Protein AF-A0A3C0DYW4-F1 (afdb_monomer_lite)

Structure (mmCIF, N/CA/C/O backbone):
data_AF-A0A3C0DYW4-F1
#
_entry.id   AF-A0A3C0DYW4-F1
#
loop_
_atom_site.group_PDB
_atom_site.id
_atom_site.type_symbol
_atom_site.label_atom_id
_atom_site.label_alt_id
_atom_site.label_comp_id
_atom_site.label_asym_id
_atom_site.label_entity_id
_atom_site.label_seq_id
_atom_site.pdbx_PDB_ins_code
_atom_site.Cartn_x
_atom_site.Cartn_y
_atom_site.Cartn_z
_atom_site.occupancy
_atom_site.B_iso_or_equiv
_atom_site.auth_seq_id
_atom_site.auth_comp_id
_atom_site.auth_asym_id
_atom_site.auth_atom_id
_atom_site.pdbx_PDB_model_num
ATOM 1 N N . GLY A 1 1 ? 19.114 13.140 -6.974 1.00 63.84 1 GLY A N 1
ATOM 2 C CA . GLY A 1 1 ? 18.628 12.286 -8.072 1.00 63.84 1 GLY A CA 1
ATOM 3 C C . GLY A 1 1 ? 17.172 12.600 -8.320 1.00 63.84 1 GLY A C 1
ATOM 4 O O . GLY A 1 1 ? 16.437 12.745 -7.348 1.00 63.84 1 GLY A O 1
ATOM 5 N N . ASN A 1 2 ? 16.779 12.754 -9.583 1.00 84.12 2 ASN A N 1
ATOM 6 C CA . ASN A 1 2 ? 15.384 12.993 -9.953 1.00 84.12 2 ASN A CA 1
ATOM 7 C C . ASN A 1 2 ? 14.565 11.745 -9.601 1.00 84.12 2 ASN A C 1
ATOM 9 O O . ASN A 1 2 ? 14.944 10.638 -9.979 1.00 84.12 2 ASN A O 1
ATOM 13 N N . LYS A 1 3 ? 13.485 11.912 -8.835 1.00 85.25 3 LYS A N 1
ATOM 14 C CA . LYS A 1 3 ? 12.549 10.827 -8.521 1.00 85.25 3 LYS A CA 1
ATOM 15 C C . LYS A 1 3 ? 11.455 10.807 -9.584 1.00 85.25 3 LYS A C 1
ATOM 17 O O . LYS A 1 3 ? 11.019 11.866 -10.026 1.00 85.25 3 LYS A O 1
ATOM 22 N N . VAL A 1 4 ? 11.016 9.613 -9.967 1.00 83.31 4 VAL A N 1
ATOM 23 C CA . VAL A 1 4 ? 9.936 9.411 -10.938 1.00 83.31 4 VAL A CA 1
ATOM 24 C C . VAL A 1 4 ? 8.791 8.694 -10.237 1.00 83.31 4 VAL A C 1
ATOM 26 O O . VAL A 1 4 ? 9.010 7.686 -9.567 1.00 83.31 4 VAL A O 1
ATOM 29 N N . LEU A 1 5 ? 7.579 9.225 -10.387 1.00 85.1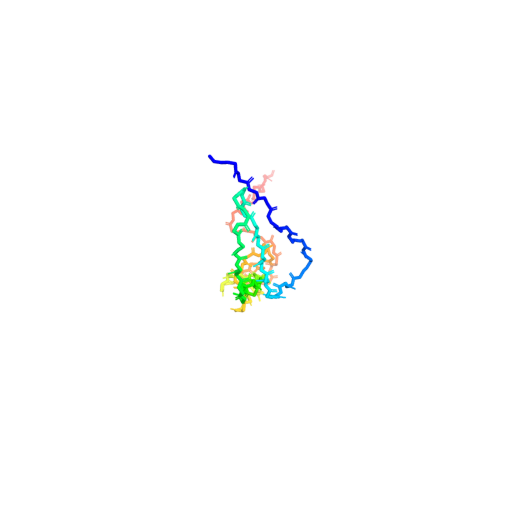9 5 LEU A N 1
ATOM 30 C CA . LEU A 1 5 ? 6.357 8.541 -9.984 1.00 85.19 5 LEU A CA 1
ATOM 31 C C . LEU A 1 5 ? 5.985 7.548 -11.086 1.00 85.19 5 LEU A C 1
ATOM 33 O O . LEU A 1 5 ? 5.705 7.953 -12.211 1.00 85.19 5 LEU A O 1
ATOM 37 N N . LEU A 1 6 ? 6.017 6.257 -10.764 1.00 83.81 6 LEU A N 1
ATOM 38 C CA . LEU A 1 6 ? 5.685 5.192 -11.715 1.00 83.81 6 LEU A CA 1
ATOM 39 C C . LEU A 1 6 ? 4.184 4.882 -11.732 1.00 83.81 6 LEU A C 1
ATOM 41 O O . LEU A 1 6 ? 3.642 4.550 -12.779 1.00 83.81 6 LEU A O 1
ATOM 45 N N . MET A 1 7 ? 3.519 4.994 -10.580 1.00 83.88 7 MET A N 1
ATOM 46 C CA . MET A 1 7 ? 2.096 4.705 -10.425 1.00 83.88 7 MET A CA 1
ATOM 47 C C . MET A 1 7 ? 1.546 5.437 -9.201 1.00 83.88 7 MET A C 1
ATOM 49 O O . MET A 1 7 ? 2.204 5.507 -8.165 1.00 83.88 7 MET A O 1
ATOM 53 N N . GLN A 1 8 ? 0.323 5.943 -9.322 1.00 88.00 8 GLN A N 1
ATOM 54 C CA . GLN A 1 8 ? -0.503 6.366 -8.198 1.00 88.00 8 GLN A CA 1
ATOM 55 C C . GLN A 1 8 ? -1.835 5.634 -8.303 1.00 88.00 8 GLN A C 1
ATOM 57 O O . GLN A 1 8 ? -2.402 5.544 -9.392 1.00 88.00 8 GLN A O 1
ATOM 62 N N . LEU A 1 9 ? -2.318 5.120 -7.176 1.00 82.38 9 LEU A N 1
ATOM 63 C CA . LEU A 1 9 ? -3.589 4.421 -7.095 1.00 82.38 9 LEU A CA 1
ATOM 64 C C . LEU A 1 9 ? -4.484 5.110 -6.071 1.00 82.38 9 LEU A C 1
ATOM 66 O O . LEU A 1 9 ? -4.044 5.406 -4.962 1.00 82.38 9 LEU A O 1
ATOM 70 N N . THR A 1 10 ? -5.734 5.339 -6.456 1.00 81.62 10 THR A N 1
ATOM 71 C CA . THR A 1 10 ? -6.789 5.826 -5.571 1.00 81.62 10 THR A CA 1
ATOM 72 C C . THR A 1 10 ? -7.937 4.837 -5.665 1.00 81.62 10 THR A C 1
ATOM 74 O O . THR A 1 10 ? -8.381 4.519 -6.767 1.00 81.62 10 THR A O 1
ATOM 77 N N . THR A 1 11 ? -8.400 4.339 -4.527 1.00 77.50 11 THR A N 1
ATOM 78 C CA . THR A 1 11 ? -9.524 3.407 -4.435 1.00 77.50 11 THR A CA 1
ATOM 79 C C . THR A 1 11 ? -10.379 3.780 -3.229 1.00 77.50 11 THR A C 1
ATOM 81 O O . THR A 1 11 ? -9.880 4.351 -2.261 1.00 77.50 11 THR A O 1
ATOM 84 N N . ASP A 1 12 ? -11.672 3.502 -3.322 1.00 72.94 12 ASP A N 1
ATOM 85 C CA . ASP A 1 12 ? -12.652 3.552 -2.240 1.00 72.94 12 ASP A CA 1
ATOM 86 C C . ASP A 1 12 ? -12.723 2.231 -1.443 1.00 72.94 12 ASP A C 1
ATOM 88 O O . ASP A 1 12 ? -13.520 2.119 -0.514 1.00 72.94 12 ASP A O 1
ATOM 92 N N . GLY A 1 13 ? -11.879 1.245 -1.779 1.00 72.19 13 GLY A N 1
ATOM 93 C CA . GLY A 1 13 ? -11.843 -0.088 -1.178 1.00 72.19 13 GLY A CA 1
ATOM 94 C C . GLY A 1 13 ? -10.449 -0.725 -1.206 1.00 72.19 13 GLY A C 1
ATOM 95 O O . GLY A 1 13 ? -9.438 -0.039 -1.055 1.00 72.19 13 GLY A O 1
ATOM 96 N N . THR A 1 14 ? -10.379 -2.052 -1.359 1.00 75.19 14 THR A N 1
ATOM 97 C CA . THR A 1 14 ? -9.103 -2.774 -1.453 1.00 75.19 14 THR A CA 1
ATOM 98 C C . THR A 1 14 ? -8.595 -2.837 -2.892 1.00 75.19 14 THR A C 1
ATOM 100 O O . THR A 1 14 ? -9.347 -3.038 -3.844 1.00 75.19 14 THR A O 1
ATOM 103 N N . ALA A 1 15 ? -7.286 -2.682 -3.058 1.00 81.31 15 ALA A N 1
ATOM 104 C CA . ALA A 1 15 ? -6.592 -2.802 -4.321 1.00 81.31 15 ALA A CA 1
ATOM 105 C C . ALA A 1 15 ? -5.455 -3.810 -4.204 1.00 81.31 15 ALA A C 1
ATOM 107 O O . ALA A 1 15 ? -4.504 -3.616 -3.447 1.00 81.31 15 ALA A O 1
ATOM 108 N N . THR A 1 16 ? -5.529 -4.864 -5.006 1.00 85.62 16 THR A N 1
ATOM 109 C CA . THR A 1 16 ? -4.490 -5.885 -5.098 1.00 85.62 16 THR A CA 1
ATOM 110 C C . THR A 1 16 ? -4.109 -6.104 -6.554 1.00 85.62 16 THR A C 1
ATOM 112 O O . THR A 1 16 ? -4.927 -5.951 -7.464 1.00 85.62 16 THR A O 1
ATOM 115 N N . GLY A 1 17 ? -2.842 -6.409 -6.806 1.00 88.19 17 GLY A N 1
ATOM 116 C CA . GLY A 1 17 ? -2.370 -6.617 -8.162 1.00 88.19 17 GLY A CA 1
ATOM 117 C C . GLY A 1 17 ? -0.880 -6.876 -8.253 1.00 88.19 17 GLY A C 1
ATOM 118 O O . GLY A 1 17 ? -0.137 -6.807 -7.277 1.00 88.19 17 GLY A O 1
ATOM 119 N N . VAL A 1 18 ? -0.452 -7.175 -9.474 1.00 90.94 18 VAL A N 1
ATOM 120 C CA . VAL A 1 18 ? 0.947 -7.399 -9.821 1.00 90.94 18 VAL A CA 1
ATOM 121 C C . VAL A 1 18 ? 1.363 -6.358 -10.846 1.00 90.94 18 VAL A C 1
ATOM 123 O O . VAL A 1 18 ? 0.697 -6.168 -11.864 1.00 90.94 18 VAL A O 1
ATOM 126 N N . LEU A 1 19 ? 2.480 -5.692 -10.582 1.00 90.94 19 LEU A N 1
ATOM 127 C CA . LEU A 1 19 ? 3.095 -4.723 -11.467 1.00 90.94 19 LEU A CA 1
ATOM 128 C C . LEU A 1 19 ? 4.324 -5.348 -12.136 1.00 90.94 19 LEU A C 1
ATOM 130 O O . LEU A 1 19 ? 5.302 -5.705 -11.485 1.00 90.94 19 LEU A O 1
ATOM 134 N N . ASN A 1 20 ? 4.280 -5.444 -13.462 1.00 92.00 20 ASN A N 1
ATOM 135 C CA . ASN A 1 20 ? 5.434 -5.801 -14.279 1.00 92.00 20 ASN A CA 1
ATOM 136 C C . ASN A 1 20 ? 5.980 -4.524 -14.917 1.00 92.00 20 ASN A C 1
ATOM 138 O O . ASN A 1 20 ? 5.246 -3.801 -15.591 1.00 92.00 20 ASN A O 1
ATOM 142 N N . LEU A 1 21 ? 7.262 -4.236 -14.708 1.00 91.81 21 LEU A N 1
ATOM 143 C CA . LEU A 1 21 ? 7.920 -3.042 -15.225 1.00 91.81 21 LEU A CA 1
ATOM 144 C C . LEU A 1 21 ? 9.017 -3.435 -16.202 1.00 91.81 21 LEU A C 1
ATOM 146 O O . LEU A 1 21 ? 9.843 -4.298 -15.915 1.00 91.81 21 LEU A O 1
ATOM 150 N N . GLN A 1 22 ? 9.076 -2.738 -17.329 1.00 92.62 22 GLN A N 1
ATOM 151 C CA . GLN A 1 22 ? 10.264 -2.707 -18.168 1.00 92.62 22 GLN A CA 1
ATOM 152 C C . GLN A 1 22 ? 10.702 -1.264 -18.358 1.00 92.62 22 GLN A C 1
ATOM 154 O O . GLN A 1 22 ? 9.869 -0.371 -18.520 1.00 92.62 22 GLN A O 1
ATOM 159 N N . GLY A 1 23 ? 12.005 -1.041 -18.398 1.00 90.94 23 GLY A N 1
ATOM 160 C CA . GLY A 1 23 ? 12.548 0.261 -18.739 1.00 90.94 23 GLY A CA 1
ATOM 161 C C . GLY A 1 23 ? 13.798 0.148 -19.581 1.00 90.94 23 GLY A C 1
ATOM 162 O O . GLY A 1 23 ? 14.326 -0.942 -19.820 1.00 90.94 23 GLY A O 1
ATOM 163 N N . ARG A 1 24 ? 14.233 1.307 -20.065 1.00 92.50 24 ARG A N 1
ATOM 164 C CA . ARG A 1 24 ? 15.432 1.460 -20.873 1.00 92.50 24 ARG A CA 1
ATOM 165 C C . ARG A 1 24 ? 16.263 2.613 -20.330 1.00 92.50 24 ARG A C 1
ATOM 167 O O . ARG A 1 24 ? 15.691 3.639 -19.970 1.00 92.50 24 ARG A O 1
ATOM 174 N N . ASP A 1 25 ? 17.569 2.426 -20.239 1.00 89.75 25 ASP A N 1
ATOM 175 C CA . ASP A 1 25 ? 18.506 3.491 -19.874 1.00 89.75 25 ASP A CA 1
ATOM 176 C C . ASP A 1 25 ? 18.889 4.360 -21.092 1.00 89.75 25 ASP A C 1
ATOM 178 O O . ASP A 1 25 ? 18.400 4.152 -22.210 1.00 89.75 25 ASP A O 1
ATOM 182 N N . GLY A 1 26 ? 19.725 5.379 -20.858 1.00 88.12 26 GLY A N 1
ATOM 183 C CA . GLY A 1 26 ? 20.193 6.303 -21.898 1.00 88.12 26 GLY A CA 1
ATOM 184 C C . GLY A 1 26 ? 21.154 5.656 -22.899 1.00 88.12 26 GLY A C 1
ATOM 185 O O . GLY A 1 26 ? 21.271 6.119 -24.032 1.00 88.12 26 GLY A O 1
ATOM 186 N N . GLU A 1 27 ? 21.789 4.557 -22.506 1.00 94.31 27 GLU A N 1
ATOM 187 C CA . GLU A 1 27 ? 22.717 3.756 -23.298 1.00 94.31 27 GLU A CA 1
ATOM 188 C C . GLU A 1 27 ? 22.004 2.652 -24.109 1.00 94.31 27 GLU A C 1
ATOM 190 O O . GLU A 1 27 ? 22.628 1.951 -24.907 1.00 94.31 27 GLU A O 1
ATOM 195 N N . GLY A 1 28 ? 20.683 2.513 -23.955 1.00 89.88 28 GLY A N 1
ATOM 196 C CA . GLY A 1 28 ? 19.844 1.564 -24.686 1.00 89.88 28 GLY A CA 1
ATOM 197 C C . GLY A 1 28 ? 19.691 0.188 -24.028 1.00 89.88 28 GLY A C 1
ATOM 198 O O . GLY A 1 28 ? 18.980 -0.662 -24.584 1.00 89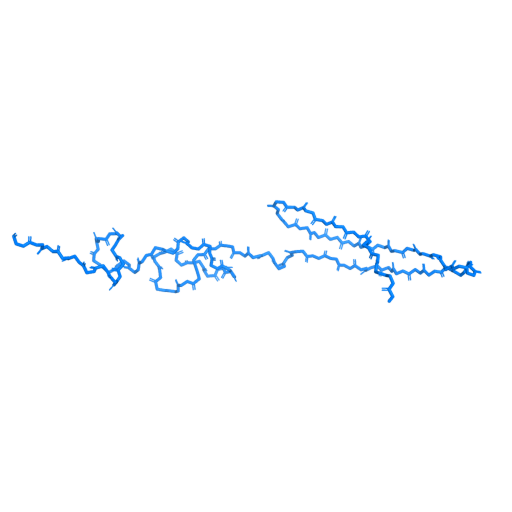.88 28 GLY A O 1
ATOM 199 N N . GLY A 1 29 ? 20.291 -0.026 -22.858 1.00 93.94 29 GLY A N 1
ATOM 200 C CA . GLY A 1 29 ? 20.123 -1.203 -22.015 1.00 93.94 29 GLY A CA 1
ATOM 201 C C . GLY A 1 29 ? 18.692 -1.325 -21.500 1.00 93.94 29 GLY A C 1
ATOM 202 O O . GLY A 1 29 ? 18.053 -0.339 -21.145 1.00 93.94 29 GLY A O 1
ATOM 203 N N . THR A 1 30 ? 18.151 -2.545 -21.505 1.00 93.81 30 THR A N 1
ATOM 204 C CA . THR A 1 30 ? 16.780 -2.826 -21.054 1.00 93.81 30 THR A CA 1
ATOM 205 C C . THR A 1 30 ? 16.788 -3.554 -19.721 1.00 93.81 30 THR A C 1
ATOM 207 O O . THR A 1 30 ? 17.480 -4.563 -19.586 1.00 93.81 30 THR A O 1
ATOM 210 N N . TRP A 1 31 ? 15.950 -3.123 -18.784 1.00 91.56 31 TRP A N 1
ATOM 211 C CA . TRP A 1 31 ? 15.720 -3.813 -17.516 1.00 91.56 31 TRP A CA 1
ATOM 212 C C . TRP A 1 31 ? 14.264 -4.262 -17.399 1.00 91.56 31 TRP A C 1
ATOM 214 O O . TRP A 1 31 ? 13.371 -3.684 -18.023 1.00 91.56 31 TRP A O 1
ATOM 224 N N . ARG A 1 32 ? 14.034 -5.320 -16.613 1.00 92.12 32 ARG A N 1
ATOM 225 C CA . ARG A 1 32 ? 12.702 -5.856 -16.318 1.00 92.12 32 ARG A CA 1
ATOM 226 C C . ARG A 1 32 ? 12.582 -6.201 -14.837 1.00 92.12 32 ARG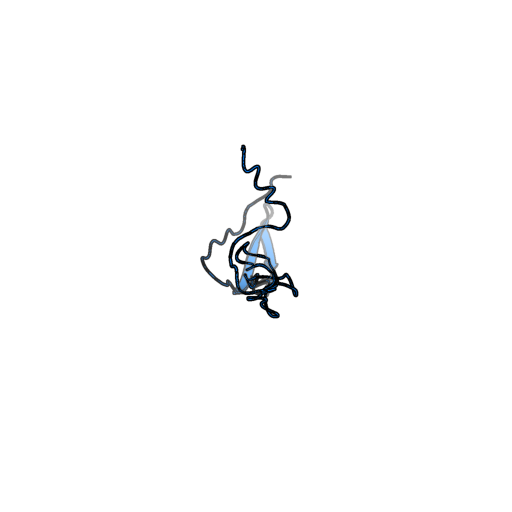 A C 1
ATOM 228 O O . ARG A 1 32 ? 13.490 -6.810 -14.278 1.00 92.12 32 ARG A O 1
ATOM 235 N N . LEU A 1 33 ? 11.458 -5.836 -14.240 1.00 88.44 33 LEU A N 1
ATOM 236 C CA . LEU A 1 33 ? 11.000 -6.254 -12.920 1.00 88.44 33 LEU A CA 1
ATOM 237 C C . LEU A 1 33 ? 9.667 -6.969 -13.132 1.00 88.44 33 LEU A C 1
ATOM 239 O O . LEU A 1 33 ? 8.755 -6.395 -13.725 1.00 88.44 33 LEU A O 1
ATOM 243 N N . HIS A 1 34 ? 9.575 -8.213 -12.680 1.00 92.06 34 HIS A N 1
ATOM 244 C CA . HIS A 1 34 ? 8.341 -8.988 -12.725 1.00 92.06 34 HIS A CA 1
ATOM 245 C C . HIS A 1 34 ? 7.842 -9.220 -11.304 1.00 92.06 34 HIS A C 1
ATOM 247 O O . HIS A 1 34 ? 8.629 -9.166 -10.357 1.00 92.06 34 HIS A O 1
ATOM 253 N N . ASP A 1 35 ? 6.547 -9.479 -11.178 1.00 89.38 35 ASP A N 1
ATOM 254 C CA . ASP A 1 35 ? 5.935 -9.975 -9.945 1.00 89.38 35 ASP A CA 1
ATOM 255 C C . ASP A 1 35 ? 5.999 -9.008 -8.747 1.00 89.38 35 ASP A C 1
ATOM 257 O O . ASP A 1 35 ? 5.914 -9.425 -7.589 1.00 89.38 35 ASP A O 1
ATOM 261 N N . LEU A 1 36 ? 6.086 -7.692 -8.997 1.00 88.12 36 LEU A N 1
ATOM 262 C CA . LEU A 1 36 ? 5.947 -6.697 -7.932 1.00 88.12 36 LEU A CA 1
ATOM 263 C C . LEU A 1 36 ? 4.488 -6.658 -7.477 1.00 88.12 36 LEU A C 1
ATOM 265 O O . LEU A 1 36 ? 3.645 -6.003 -8.085 1.00 88.12 36 LEU A O 1
ATOM 269 N N . THR A 1 37 ? 4.192 -7.379 -6.406 1.00 87.12 37 THR A N 1
ATOM 270 C CA . THR A 1 37 ? 2.843 -7.439 -5.847 1.00 87.12 37 THR A CA 1
ATOM 271 C C . THR A 1 37 ? 2.577 -6.193 -5.012 1.00 87.12 37 THR A C 1
ATOM 273 O O . THR A 1 37 ? 3.365 -5.852 -4.130 1.00 87.12 37 THR A O 1
ATOM 276 N N . PHE A 1 38 ? 1.457 -5.526 -5.273 1.00 85.69 38 PHE A N 1
ATOM 277 C CA . PHE A 1 38 ? 0.888 -4.536 -4.370 1.00 85.69 38 PHE A CA 1
ATOM 278 C C . PHE A 1 38 ? -0.437 -5.076 -3.842 1.00 85.69 38 PHE A C 1
ATOM 280 O O . PHE A 1 38 ? -1.232 -5.650 -4.581 1.00 85.69 38 PHE A O 1
ATOM 287 N N . SER A 1 39 ? -0.662 -4.910 -2.549 1.00 83.44 39 SER A N 1
ATOM 288 C CA . SER A 1 39 ? -1.939 -5.195 -1.919 1.00 83.44 39 SER A CA 1
ATOM 289 C C . SER A 1 39 ? -2.194 -4.121 -0.879 1.00 83.44 39 SER A C 1
ATOM 291 O O . SER A 1 39 ? -1.293 -3.754 -0.126 1.00 83.44 39 SER A O 1
ATOM 293 N N . THR A 1 40 ? -3.415 -3.608 -0.857 1.00 78.75 40 THR A N 1
ATOM 294 C CA . THR A 1 40 ? -3.923 -2.790 0.239 1.00 78.75 40 THR A CA 1
ATOM 295 C C . THR A 1 40 ? -4.728 -3.646 1.225 1.00 78.75 40 THR A C 1
ATOM 297 O O . THR A 1 40 ? -5.560 -3.086 1.929 1.00 78.75 40 THR A O 1
ATOM 300 N N . ASP A 1 41 ? -4.504 -4.974 1.264 1.00 66.06 41 ASP A N 1
ATOM 301 C CA . ASP A 1 41 ? -5.027 -5.905 2.288 1.00 66.06 41 ASP A CA 1
ATOM 302 C C . ASP A 1 41 ? -4.424 -5.675 3.681 1.00 66.06 41 ASP A C 1
ATOM 304 O O . ASP A 1 41 ? -4.901 -6.266 4.646 1.00 66.06 41 ASP A O 1
ATOM 308 N N . ASP A 1 42 ? -3.538 -4.686 3.846 1.00 59.59 42 ASP A N 1
ATOM 309 C CA . ASP A 1 42 ? -3.583 -3.835 5.050 1.00 59.59 42 ASP A CA 1
ATOM 310 C C . ASP A 1 42 ? -4.883 -2.998 5.048 1.00 59.59 42 ASP A C 1
ATOM 312 O O . ASP A 1 42 ? -4.897 -1.778 5.253 1.00 59.59 42 ASP A O 1
ATOM 316 N N . ALA A 1 43 ? -5.999 -3.672 4.761 1.00 59.62 43 ALA A N 1
ATOM 317 C CA . ALA A 1 43 ? -7.338 -3.158 4.774 1.00 59.62 43 ALA A CA 1
ATOM 318 C C . ALA A 1 43 ? -7.579 -2.840 6.234 1.00 59.62 43 ALA A C 1
ATOM 320 O O . ALA A 1 43 ? -7.822 -3.724 7.055 1.00 59.62 43 ALA A O 1
ATOM 321 N N . LYS A 1 44 ? -7.397 -1.568 6.574 1.00 72.31 44 LYS A N 1
ATOM 322 C CA . LYS A 1 44 ? -7.766 -1.054 7.879 1.00 72.31 44 LYS A CA 1
ATOM 323 C C . LYS A 1 44 ? -9.222 -1.438 8.078 1.00 72.31 44 LYS A C 1
ATOM 325 O O . LYS A 1 44 ? -10.099 -0.913 7.394 1.00 72.31 44 LYS A O 1
ATOM 330 N N . VAL A 1 45 ? -9.463 -2.403 8.952 1.00 81.19 45 VAL A N 1
ATOM 331 C CA . VAL A 1 45 ? -10.813 -2.738 9.363 1.00 81.19 45 VAL A CA 1
ATOM 332 C C . VAL A 1 45 ? -11.173 -1.631 10.331 1.00 81.19 45 VAL A C 1
ATOM 334 O O . VAL A 1 45 ? -10.620 -1.532 11.427 1.00 81.19 45 VAL A O 1
ATOM 337 N N . PHE A 1 46 ? -12.002 -0.720 9.847 1.00 84.31 46 PHE A N 1
ATOM 338 C CA . PHE A 1 46 ? -12.489 0.398 10.630 1.00 84.31 46 PHE A CA 1
ATOM 339 C C . PHE A 1 46 ? -13.580 -0.098 11.576 1.00 84.31 46 PHE A C 1
ATOM 341 O O . PHE A 1 46 ? -14.468 -0.857 11.183 1.00 84.31 46 PHE A O 1
ATOM 348 N N . GLY A 1 47 ? -13.477 0.304 12.833 1.00 88.88 47 GLY A N 1
ATOM 349 C CA . GLY A 1 47 ? -14.454 0.003 13.869 1.00 88.88 47 GLY A CA 1
ATOM 350 C C . GLY A 1 47 ? -13.892 0.339 15.241 1.00 88.88 47 GLY A C 1
ATOM 351 O O . GLY A 1 47 ? -12.724 0.712 15.370 1.00 88.88 47 GLY A O 1
ATOM 352 N N . CYS A 1 48 ? -14.703 0.198 16.285 1.00 92.81 48 CYS A N 1
ATOM 353 C CA . CYS A 1 48 ? -14.229 0.487 17.627 1.00 92.81 48 CYS A CA 1
ATOM 354 C C . CYS A 1 48 ? -13.178 -0.538 18.089 1.00 92.81 48 CYS A C 1
ATOM 356 O O . CYS A 1 48 ? -13.470 -1.727 18.202 1.00 92.81 48 CYS A O 1
ATOM 358 N N . THR A 1 49 ? -11.968 -0.068 18.405 1.00 92.62 49 THR A N 1
ATOM 359 C CA . THR A 1 49 ? -10.866 -0.905 18.921 1.00 92.62 49 THR A CA 1
ATOM 360 C C . THR A 1 49 ? -10.814 -0.959 20.449 1.00 92.62 49 THR A C 1
ATOM 362 O O . THR A 1 49 ? -9.927 -1.600 21.011 1.00 92.62 49 THR A O 1
ATOM 365 N N . ASP A 1 50 ? -11.704 -0.237 21.130 1.00 89.62 50 ASP A N 1
ATOM 366 C CA . ASP A 1 50 ? -11.778 -0.210 22.586 1.00 89.62 50 ASP A CA 1
ATOM 367 C C . ASP A 1 50 ? -12.582 -1.413 23.091 1.00 89.62 50 ASP A C 1
ATOM 369 O O . ASP A 1 50 ? -13.783 -1.501 22.858 1.00 89.62 50 ASP A O 1
ATOM 373 N N . ALA A 1 51 ? -11.920 -2.335 23.793 1.00 89.50 51 ALA A N 1
ATOM 374 C CA . ALA A 1 51 ? -12.538 -3.552 24.324 1.00 89.50 51 ALA A CA 1
ATOM 375 C C . ALA A 1 51 ? -13.598 -3.292 25.414 1.00 89.50 51 ALA A C 1
ATOM 377 O O . ALA A 1 51 ? -14.318 -4.214 25.790 1.00 89.50 51 ALA A O 1
ATOM 378 N N . THR A 1 52 ? -13.664 -2.062 25.928 1.00 85.06 52 THR A N 1
ATOM 379 C CA . THR A 1 52 ? -14.642 -1.600 26.926 1.00 85.06 52 THR A CA 1
ATOM 380 C C . THR A 1 52 ? -15.906 -1.019 26.272 1.00 85.06 52 THR A C 1
ATOM 382 O O . THR A 1 52 ? -16.964 -0.899 26.892 1.00 85.06 52 THR A O 1
ATOM 385 N N . ALA A 1 53 ? -15.845 -0.695 24.977 1.00 85.31 53 ALA A N 1
ATOM 386 C CA . ALA A 1 53 ? -16.969 -0.113 24.261 1.00 85.31 53 ALA A CA 1
ATOM 387 C C . ALA A 1 53 ? -18.082 -1.134 23.986 1.00 85.31 53 ALA A C 1
ATOM 389 O O . ALA A 1 53 ? -17.831 -2.300 23.673 1.00 85.31 53 ALA A O 1
ATOM 390 N N . ALA A 1 54 ? -19.334 -0.669 24.005 1.00 86.12 54 ALA A N 1
ATOM 391 C CA . ALA A 1 54 ? -20.504 -1.508 23.731 1.00 86.12 54 ALA A CA 1
ATOM 392 C C . ALA A 1 54 ? -20.515 -2.076 22.297 1.00 86.12 54 ALA A C 1
ATOM 394 O O . ALA A 1 54 ? -21.082 -3.139 22.046 1.00 86.12 54 ALA A O 1
ATOM 395 N N . ASN A 1 55 ? -19.864 -1.379 21.367 1.00 88.00 55 ASN A N 1
ATOM 396 C CA . ASN A 1 55 ? -19.744 -1.739 19.959 1.00 88.00 55 ASN A CA 1
ATOM 397 C C . ASN A 1 55 ? -18.305 -2.124 19.565 1.00 88.00 55 ASN A C 1
ATOM 399 O O . ASN A 1 55 ? -17.906 -1.919 18.416 1.00 88.00 55 ASN A O 1
ATOM 403 N N . TYR A 1 56 ? -17.524 -2.672 20.505 1.00 91.19 56 TYR A N 1
ATOM 404 C CA . TYR A 1 56 ? -16.195 -3.212 20.220 1.00 91.19 56 TYR A CA 1
ATOM 405 C C . TYR A 1 56 ? -16.224 -4.183 19.030 1.00 91.19 56 TYR A C 1
ATOM 407 O O . TYR A 1 56 ? -17.001 -5.141 19.005 1.00 91.19 56 TYR A O 1
ATOM 415 N N . ASN A 1 57 ? -15.339 -3.957 18.060 1.00 92.12 57 ASN A N 1
ATOM 416 C CA . ASN A 1 57 ? -15.147 -4.827 16.910 1.00 92.12 57 ASN A CA 1
ATOM 417 C C . ASN A 1 57 ? -13.760 -5.477 16.994 1.00 92.12 57 ASN A C 1
ATOM 419 O O . ASN A 1 57 ? -12.742 -4.820 16.792 1.00 92.12 57 ASN A O 1
ATOM 423 N N . VAL A 1 58 ? -13.723 -6.785 17.265 1.00 92.50 58 VAL A N 1
ATOM 424 C CA . VAL A 1 58 ? -12.472 -7.553 17.400 1.00 92.50 58 VAL A CA 1
ATOM 425 C C . VAL A 1 58 ? -11.659 -7.615 16.108 1.00 92.50 58 VAL A C 1
ATOM 427 O O . VAL A 1 58 ? -10.436 -7.720 16.157 1.00 92.50 58 VAL A O 1
ATOM 430 N N . ASP A 1 59 ? -12.328 -7.504 14.961 1.00 89.50 59 ASP A N 1
ATOM 431 C CA . ASP A 1 59 ? -11.670 -7.507 13.662 1.00 89.50 59 ASP A CA 1
ATOM 432 C C . ASP A 1 59 ? -11.129 -6.114 13.303 1.00 89.50 59 ASP A C 1
ATOM 434 O O . ASP A 1 59 ? -10.353 -6.001 12.356 1.00 89.50 59 ASP A O 1
ATOM 438 N N . ALA A 1 60 ? -11.498 -5.054 14.044 1.00 88.62 60 ALA A N 1
ATOM 439 C CA . ALA A 1 60 ? -11.054 -3.690 13.771 1.00 88.62 60 ALA A CA 1
ATOM 440 C C . ALA A 1 60 ? -9.556 -3.502 14.051 1.00 88.62 60 ALA A C 1
ATOM 442 O O . ALA A 1 60 ? -9.074 -3.652 15.173 1.00 88.62 60 ALA A O 1
ATOM 443 N N . THR A 1 61 ? -8.818 -3.095 13.019 1.00 87.94 61 THR A N 1
ATOM 444 C CA . THR A 1 61 ? -7.386 -2.769 13.085 1.00 87.94 61 THR A CA 1
ATOM 445 C C . THR A 1 61 ? -7.131 -1.262 13.148 1.00 87.94 61 THR A C 1
ATOM 447 O O . THR A 1 61 ? -5.989 -0.833 13.337 1.00 87.94 61 THR A O 1
ATOM 450 N N . TYR A 1 62 ? -8.178 -0.439 13.014 1.00 85.44 62 TYR A N 1
ATOM 451 C CA . TYR A 1 62 ? -8.092 1.015 13.115 1.00 85.44 62 TYR A CA 1
ATOM 452 C C . TYR A 1 62 ? -9.358 1.611 13.740 1.00 85.44 62 TYR A C 1
ATOM 454 O O . TYR A 1 62 ? -10.461 1.384 13.244 1.00 85.44 62 TYR A O 1
ATOM 462 N N . ASN A 1 63 ? -9.192 2.413 14.798 1.00 85.19 63 ASN A N 1
ATOM 463 C CA . ASN A 1 63 ? -10.312 3.098 15.439 1.00 85.19 63 ASN A CA 1
ATOM 464 C C . ASN A 1 63 ? -10.895 4.157 14.495 1.00 85.19 63 ASN A C 1
ATOM 466 O O . ASN A 1 63 ? -10.176 5.048 14.038 1.00 85.19 63 ASN A O 1
ATOM 470 N N . ASP A 1 64 ? -12.190 4.062 14.213 1.00 86.94 64 ASP A N 1
ATOM 471 C CA . ASP A 1 64 ? -12.931 4.992 13.356 1.00 86.94 64 ASP A CA 1
ATOM 472 C C . ASP A 1 64 ? -13.657 6.101 14.136 1.00 86.94 64 ASP A C 1
ATOM 474 O O . ASP A 1 64 ? -14.303 6.960 13.539 1.00 86.94 64 ASP A O 1
ATOM 478 N N . GLY A 1 65 ? -13.528 6.108 15.467 1.00 84.31 65 GLY A N 1
ATOM 479 C CA . GLY A 1 65 ? -14.179 7.076 16.346 1.00 84.31 65 GLY A CA 1
ATOM 480 C C . GLY A 1 65 ? -15.649 6.767 16.629 1.00 84.31 65 GLY A C 1
ATOM 481 O O . GLY A 1 65 ? -16.322 7.602 17.226 1.00 84.31 65 GLY A O 1
ATOM 482 N N . SER A 1 66 ? -16.151 5.592 16.233 1.00 85.19 66 SER A N 1
ATOM 483 C CA . SER A 1 66 ? -17.535 5.174 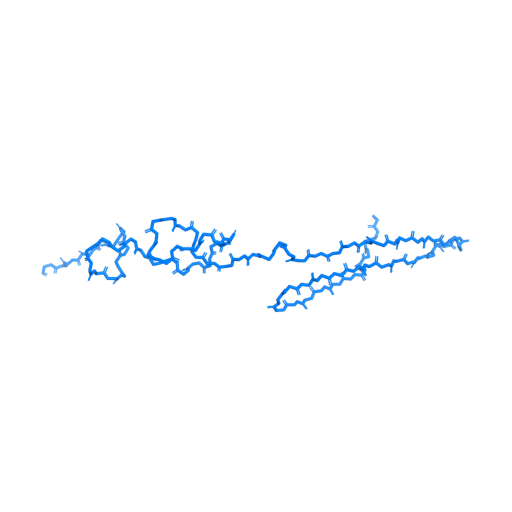16.487 1.00 85.19 66 SER A CA 1
ATOM 484 C C . SER A 1 66 ? -17.760 4.545 17.866 1.00 85.19 66 SER A C 1
ATOM 486 O O . SER A 1 66 ? -18.890 4.172 18.163 1.00 85.19 66 SER A O 1
ATOM 488 N N . CYS A 1 67 ? -16.727 4.410 18.709 1.00 89.81 67 CYS A N 1
ATOM 489 C CA . CYS A 1 67 ? -16.823 3.734 20.006 1.00 89.81 67 CYS A CA 1
ATOM 490 C C . CYS A 1 67 ? -17.957 4.281 20.888 1.00 89.81 67 CYS A C 1
ATOM 492 O O . CYS A 1 67 ? -17.957 5.445 21.289 1.00 89.81 67 CYS A O 1
ATOM 494 N N . GLU A 1 68 ? -18.897 3.408 21.228 1.00 85.44 68 GLU A N 1
ATOM 495 C CA . GLU A 1 68 ? -19.975 3.668 22.171 1.00 85.44 68 GLU A CA 1
ATOM 496 C C . GLU A 1 68 ? -19.468 3.372 23.583 1.00 85.44 68 GLU A C 1
ATOM 498 O O . GLU A 1 68 ? -18.983 2.273 23.851 1.00 85.44 68 GLU A O 1
ATOM 503 N N . GLY A 1 69 ? -19.554 4.355 24.484 1.00 69.88 69 GLY A N 1
ATOM 504 C CA . GLY A 1 69 ? -19.064 4.215 25.858 1.00 69.88 69 GLY A CA 1
ATOM 505 C C . GLY A 1 69 ? -19.639 2.991 26.578 1.00 69.88 69 GLY A C 1
ATOM 506 O O . GLY A 1 69 ? -20.757 2.562 26.291 1.00 69.88 69 GLY A O 1
ATOM 507 N N . GLU A 1 70 ? -18.852 2.450 27.514 1.00 58.06 70 GLU A N 1
ATOM 508 C CA . GLU A 1 70 ? -19.221 1.366 28.432 1.00 58.06 70 GLU A CA 1
ATOM 509 C C . GLU A 1 70 ? -20.693 1.492 28.849 1.00 58.06 70 GLU A C 1
ATOM 511 O O . GLU A 1 70 ? -21.084 2.470 29.494 1.00 58.06 70 GLU A O 1
ATOM 516 N N . ALA A 1 71 ? -21.514 0.497 28.499 1.00 57.09 71 ALA A N 1
ATOM 517 C CA . ALA A 1 71 ? -22.915 0.416 28.899 1.00 57.09 71 ALA A CA 1
ATOM 518 C C . ALA A 1 71 ? -23.034 0.099 30.403 1.00 57.09 71 ALA A C 1
ATOM 520 O O . ALA A 1 71 ? -23.643 -0.887 30.815 1.00 57.09 71 ALA A O 1
ATOM 521 N N . THR A 1 72 ? -22.454 0.939 31.254 1.00 55.34 72 THR A N 1
ATOM 522 C CA . THR A 1 72 ? -22.686 0.917 32.689 1.00 55.34 72 THR A CA 1
ATOM 523 C C . THR A 1 72 ? -23.899 1.804 32.950 1.00 55.34 72 THR A C 1
ATOM 525 O O . THR A 1 72 ? -23.865 3.027 32.884 1.00 55.34 72 THR A O 1
ATOM 528 N N . THR A 1 73 ? -25.034 1.154 33.206 1.00 54.25 73 THR A N 1
ATOM 529 C CA . THR A 1 73 ? -26.277 1.771 33.703 1.00 54.25 73 THR A CA 1
ATOM 530 C C . THR A 1 73 ? -27.016 2.732 32.758 1.00 54.25 73 THR A C 1
ATOM 532 O O . THR A 1 73 ? -27.257 3.883 33.094 1.00 54.25 73 THR A O 1
ATOM 535 N N . GLY A 1 74 ? -27.498 2.230 31.614 1.00 51.50 74 GLY A N 1
ATOM 536 C CA . GLY A 1 74 ? -28.751 2.707 30.990 1.00 51.50 74 GLY A CA 1
ATOM 537 C C . GLY A 1 74 ? -28.838 4.176 30.542 1.00 51.50 74 GLY A C 1
ATOM 538 O O . GLY A 1 74 ? -29.931 4.636 30.219 1.00 51.50 74 GLY A O 1
ATOM 539 N N . LEU A 1 75 ? -27.726 4.905 30.507 1.00 52.84 75 LEU A N 1
ATOM 540 C CA . LEU A 1 75 ? -27.630 6.281 30.030 1.00 52.84 75 LEU A CA 1
ATOM 541 C C . LEU A 1 75 ? -26.545 6.323 28.953 1.00 52.84 75 LEU A C 1
ATOM 543 O O . LEU A 1 75 ? -25.366 6.152 29.238 1.00 52.84 75 LEU A O 1
ATOM 547 N N . THR A 1 76 ? -26.947 6.515 27.699 1.00 55.09 76 THR A N 1
ATOM 548 C CA . THR A 1 76 ? -26.029 6.654 26.562 1.00 55.09 76 THR A CA 1
ATOM 549 C C . THR A 1 76 ? -25.593 8.115 26.411 1.00 55.09 76 THR A C 1
ATOM 551 O O . THR A 1 76 ? -26.449 8.999 26.425 1.00 55.09 76 THR A O 1
ATOM 554 N N . GLY A 1 77 ? -24.297 8.375 26.198 1.00 51.78 77 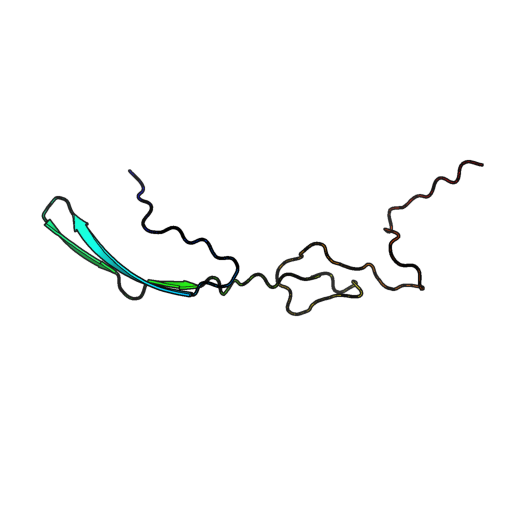GLY A N 1
ATOM 555 C CA . GLY A 1 77 ? -23.798 9.674 25.711 1.00 51.78 77 GLY A CA 1
ATOM 556 C C . GLY A 1 77 ? -23.246 10.661 26.747 1.00 51.78 77 GLY A C 1
ATOM 557 O O . GLY A 1 77 ? -23.156 11.846 26.439 1.00 51.78 77 GLY A O 1
ATOM 558 N N . ILE A 1 78 ? -22.868 10.217 27.948 1.00 59.38 78 ILE A N 1
ATOM 559 C CA . ILE A 1 78 ? -22.169 11.072 28.922 1.00 59.38 78 ILE A CA 1
ATOM 560 C C . ILE A 1 78 ? -20.717 10.603 29.006 1.00 59.38 78 ILE A C 1
ATOM 562 O O . ILE A 1 78 ? -20.451 9.479 29.427 1.00 59.38 78 ILE A O 1
ATOM 566 N N . ALA A 1 79 ? -19.785 11.445 28.561 1.00 61.81 79 ALA A N 1
ATOM 567 C CA . ALA A 1 79 ? -18.365 11.185 28.730 1.00 61.81 79 ALA A CA 1
ATOM 568 C C . ALA A 1 79 ? -17.993 11.298 30.219 1.00 61.81 79 ALA A C 1
ATOM 570 O O . ALA A 1 79 ? -18.592 12.052 30.986 1.00 61.81 79 ALA A O 1
ATOM 571 N N . ASN A 1 80 ? -16.988 10.539 30.644 1.00 56.28 80 ASN A N 1
ATOM 572 C CA . ASN A 1 80 ? -16.475 10.547 32.019 1.00 56.28 80 ASN A CA 1
ATOM 573 C C . ASN A 1 80 ? -15.876 11.901 32.461 1.00 56.28 80 ASN A C 1
ATOM 575 O O . ASN A 1 80 ? -15.541 12.054 33.634 1.00 56.28 80 ASN A O 1
ATOM 579 N N . ASP A 1 81 ? -15.757 12.867 31.548 1.00 59.47 81 ASP A N 1
ATOM 580 C CA . ASP A 1 81 ? -15.299 14.238 31.784 1.00 59.47 81 ASP A CA 1
ATOM 581 C C . ASP A 1 81 ? -16.439 15.265 31.887 1.00 59.47 81 ASP A C 1
ATOM 583 O O . ASP A 1 81 ? -16.181 16.459 32.051 1.00 59.47 81 ASP A O 1
ATOM 587 N N . THR A 1 82 ? -17.701 14.836 31.767 1.00 56.50 82 THR A N 1
ATOM 588 C CA . THR A 1 82 ? -18.825 15.771 31.717 1.00 56.50 82 THR A CA 1
ATOM 589 C C . THR A 1 82 ? -19.170 16.258 33.129 1.00 56.50 82 THR A C 1
ATOM 591 O O . THR A 1 82 ? -20.091 15.765 33.781 1.00 56.50 82 THR A O 1
ATOM 594 N N . GLU A 1 83 ? -18.422 17.248 33.620 1.00 60.59 83 GLU A N 1
ATOM 595 C CA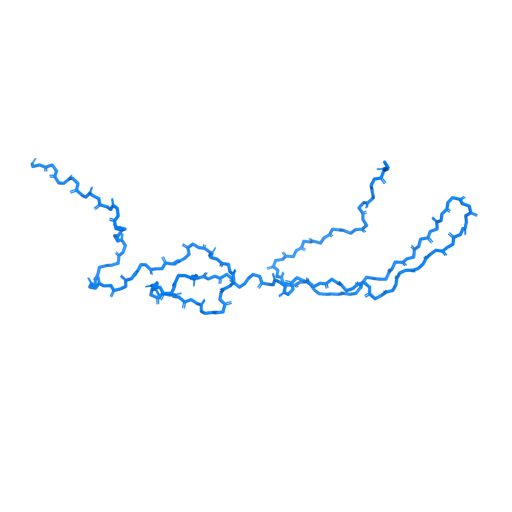 . GLU A 1 83 ? -18.790 18.031 34.800 1.00 60.59 83 GLU A CA 1
ATOM 596 C C . GLU A 1 83 ? -19.991 18.932 34.467 1.00 60.59 83 GLU A C 1
ATOM 598 O O . GLU A 1 83 ? -19.864 20.029 33.918 1.00 60.59 83 GLU A O 1
ATOM 603 N N . TRP A 1 84 ? -21.195 18.475 34.812 1.00 57.75 84 TRP A N 1
ATOM 604 C CA . TRP A 1 84 ? -22.397 19.302 34.761 1.00 57.75 84 TRP A CA 1
ATOM 605 C C . TRP A 1 84 ? -22.380 20.303 35.917 1.00 57.75 84 TRP A C 1
ATOM 607 O O . TRP A 1 84 ? -22.797 20.002 37.036 1.00 57.75 84 TRP A O 1
ATOM 617 N N . SER A 1 85 ? -21.921 21.523 35.645 1.00 53.50 85 SER A N 1
ATOM 618 C CA . SER A 1 85 ? -22.153 22.662 36.533 1.00 53.50 85 SER A CA 1
ATOM 619 C C . SER A 1 85 ? -23.628 23.063 36.456 1.00 53.50 85 SER A C 1
ATOM 621 O O . SER A 1 85 ? -24.036 23.920 35.676 1.00 53.50 85 SER A O 1
ATOM 623 N N . ILE A 1 86 ? -24.456 22.417 37.279 1.00 54.56 86 ILE A N 1
ATOM 624 C CA . ILE A 1 86 ? -25.781 22.939 37.612 1.00 54.56 86 ILE A CA 1
ATOM 625 C C . ILE A 1 86 ? -25.529 24.176 38.476 1.00 54.56 86 ILE A C 1
ATOM 627 O O . ILE A 1 86 ? -25.239 24.068 39.668 1.00 54.56 86 ILE A O 1
ATOM 631 N N . PHE A 1 87 ? -25.564 25.356 37.857 1.00 40.34 87 PHE A N 1
ATOM 632 C CA . PHE A 1 87 ? -25.642 26.600 38.611 1.00 40.34 87 PHE A CA 1
ATOM 633 C C . PHE A 1 87 ? -26.956 26.595 39.414 1.00 40.34 87 PHE A C 1
ATOM 635 O O . PHE A 1 87 ? -27.980 26.190 38.856 1.00 40.34 87 PHE A O 1
ATOM 642 N N . PRO A 1 88 ? -26.921 26.969 40.706 1.00 51.81 88 PRO A N 1
ATOM 643 C CA . PRO A 1 88 ? -28.114 27.026 41.547 1.00 51.81 88 PRO A CA 1
ATOM 644 C C . PRO A 1 88 ? -29.170 28.000 41.013 1.00 51.81 88 PRO A C 1
ATOM 646 O O . PRO A 1 88 ? -28.788 29.003 40.364 1.00 51.81 88 PRO A O 1
#

pLDDT: mean 78.7, std 14.34, range [40.34, 94.31]

Radius of gyration: 24.71 Å; chains: 1; bounding box: 52×37×66 Å

Secondary structure (DSSP, 8-state):
-----------SS--EEEEEEEEE-TTS-EEEEEEEEEE--S---BSB--TTSTTB-TT-SB--S-PPP---SS--S--TT-------

Foldseek 3Di:
DDDDDPDDDDDPFKDWDWDWDWDADPVGDIDIDGGRIDIVVCGQQEFCCDPQFPGHDPPGPDYPPPGWHRPDPDDTDDDPPDPPPPPD

Sequence (88 aa):
GNKVLLMQLTTDGTATGVLNLQGRDGEGGTWRLHDLTFSTDDAKVFGCTDATAANYNVDATYNDGSCEGEATTGLTGIANDTEWSIFP